Protein AF-A0AAU9X1V8-F1 (afdb_monomer)

InterPro domains:
  IPR001293 Zinc finger, TRAF-type [PS50145] (100-146)
  IPR013083 Zinc finger, RING/FYVE/PHD-type [G3DSA:3.30.40.10] (2-59)
  IPR013083 Zinc finger, RING/FYVE/PHD-type [G3DSA:3.30.40.10] (60-110)
  IPR018957 Zinc finger, C3HC4 RING-type [PF00097] (7-39)

Structure (mmCIF, N/CA/C/O backbone):
data_AF-A0AAU9X1V8-F1
#
_entry.id   AF-A0AAU9X1V8-F1
#
loop_
_atom_site.group_PDB
_atom_site.id
_atom_site.type_symbol
_atom_site.label_atom_id
_atom_site.label_alt_id
_atom_site.label_comp_id
_atom_site.label_asym_id
_atom_site.label_entity_id
_atom_site.label_seq_id
_atom_site.pdbx_PDB_ins_code
_atom_site.Cartn_x
_atom_site.Cartn_y
_atom_site.Cartn_z
_atom_site.occupancy
_atom_site.B_iso_or_equiv
_atom_site.auth_seq_id
_atom_site.auth_comp_id
_atom_site.auth_asym_id
_atom_site.auth_atom_id
_atom_site.pdbx_PDB_model_num
ATOM 1 N N . LEU A 1 1 ? 0.675 10.273 2.564 1.00 31.77 1 LEU A N 1
ATOM 2 C CA . LEU A 1 1 ? 1.424 9.278 1.762 1.00 31.77 1 LEU A CA 1
ATOM 3 C C . LEU A 1 1 ? 0.699 7.947 1.908 1.00 31.77 1 LEU A C 1
ATOM 5 O O . LEU A 1 1 ? 0.912 7.251 2.889 1.00 31.77 1 LEU A O 1
ATOM 9 N N . PHE A 1 2 ? -0.263 7.670 1.025 1.00 31.45 2 PHE A N 1
ATOM 10 C CA . PHE A 1 2 ? -1.053 6.438 1.081 1.00 31.45 2 PHE A CA 1
ATOM 11 C C . PHE A 1 2 ? -0.202 5.290 0.535 1.00 31.45 2 PHE A C 1
ATOM 13 O O . PHE A 1 2 ? 0.347 5.387 -0.561 1.00 31.45 2 PHE A O 1
ATOM 20 N N . SER A 1 3 ? -0.008 4.263 1.357 1.00 40.75 3 SER A N 1
ATOM 21 C CA . SER A 1 3 ? 0.880 3.138 1.093 1.00 40.75 3 SER A CA 1
ATOM 22 C C . SER A 1 3 ? 0.459 2.388 -0.170 1.00 40.75 3 SER A C 1
ATOM 24 O O . SER A 1 3 ? -0.674 1.927 -0.265 1.00 40.75 3 SER A O 1
ATOM 26 N N . TYR A 1 4 ? 1.395 2.180 -1.094 1.00 44.25 4 TYR A N 1
ATOM 27 C CA . TYR A 1 4 ? 1.238 1.308 -2.267 1.00 44.25 4 TYR A CA 1
ATOM 28 C C . TYR A 1 4 ? 1.132 -0.193 -1.912 1.00 44.25 4 TYR A C 1
ATOM 30 O O . TYR A 1 4 ? 1.223 -1.052 -2.782 1.00 44.25 4 TYR A O 1
ATOM 38 N N . SER A 1 5 ? 0.938 -0.531 -0.637 1.00 52.09 5 SER A N 1
ATOM 39 C CA . SER A 1 5 ? 0.725 -1.889 -0.151 1.00 52.09 5 SER A CA 1
ATOM 40 C C . SER A 1 5 ? -0.751 -2.088 0.180 1.00 52.09 5 SER A C 1
ATOM 42 O O . SER A 1 5 ? -1.246 -1.528 1.156 1.00 52.09 5 SER A O 1
ATOM 44 N N . ILE A 1 6 ? -1.431 -2.931 -0.602 1.00 59.91 6 ILE A N 1
ATOM 45 C CA . ILE A 1 6 ? -2.804 -3.402 -0.336 1.00 59.91 6 ILE A CA 1
ATOM 46 C C . ILE A 1 6 ? -2.874 -4.281 0.931 1.00 59.91 6 ILE A C 1
ATOM 48 O O . ILE A 1 6 ? -3.951 -4.636 1.386 1.00 59.91 6 ILE A O 1
ATOM 52 N N . VAL A 1 7 ? -1.744 -4.608 1.568 1.00 60.75 7 VAL A N 1
ATOM 53 C CA . VAL A 1 7 ? -1.733 -5.399 2.808 1.00 60.75 7 VAL A CA 1
ATOM 54 C C . VAL A 1 7 ? -2.216 -4.553 3.988 1.00 60.75 7 VAL A C 1
ATOM 56 O O . VAL A 1 7 ? -1.446 -3.992 4.766 1.00 60.75 7 VAL A O 1
ATOM 59 N N . SER A 1 8 ? -3.531 -4.455 4.096 1.00 72.38 8 SER A N 1
ATOM 60 C CA . SER A 1 8 ? -4.243 -3.783 5.164 1.00 72.38 8 SER A CA 1
ATOM 61 C C . SER A 1 8 ? -4.468 -4.784 6.291 1.00 72.38 8 SER A C 1
ATOM 63 O O . SER A 1 8 ? -5.169 -5.773 6.110 1.00 72.38 8 SER A O 1
ATOM 65 N N . ARG A 1 9 ? -3.845 -4.547 7.448 1.00 88.25 9 ARG A N 1
ATOM 66 C CA . ARG A 1 9 ? -4.098 -5.319 8.671 1.00 88.25 9 ARG A CA 1
ATOM 67 C C . ARG A 1 9 ? -4.869 -4.429 9.638 1.00 88.25 9 ARG A C 1
ATOM 69 O O . ARG A 1 9 ? -4.236 -3.573 10.259 1.00 88.25 9 ARG A O 1
ATOM 76 N N . PRO A 1 10 ? -6.202 -4.531 9.726 1.00 92.56 10 PRO A N 1
ATOM 77 C CA . PRO A 1 10 ? -6.982 -3.632 10.561 1.00 92.56 10 PRO A CA 1
ATOM 78 C C . PRO A 1 10 ? -6.715 -3.892 12.046 1.00 92.56 10 PRO A C 1
ATOM 80 O O . PRO A 1 10 ? -6.554 -5.034 12.476 1.00 92.56 10 PRO A O 1
ATOM 83 N N . VAL A 1 11 ? -6.696 -2.826 12.836 1.00 95.25 11 VAL A N 1
ATOM 84 C CA . VAL A 1 11 ? -6.690 -2.841 14.304 1.00 95.25 11 VAL A CA 1
ATOM 85 C C . VAL A 1 11 ? -7.897 -2.056 14.792 1.00 95.25 11 VAL A C 1
ATOM 87 O O . VAL A 1 11 ? -8.301 -1.091 14.142 1.00 95.25 11 VAL A O 1
ATOM 90 N N . THR A 1 12 ? -8.460 -2.447 15.930 1.00 95.50 12 THR A N 1
ATOM 91 C CA . THR A 1 12 ? -9.573 -1.730 16.565 1.00 95.50 12 THR A CA 1
ATOM 92 C C . THR A 1 12 ? -9.125 -1.253 17.935 1.00 95.50 12 THR A C 1
ATOM 94 O O . THR A 1 12 ? -8.677 -2.049 18.757 1.00 95.50 12 THR A O 1
ATOM 97 N N . LEU A 1 13 ? -9.217 0.056 18.160 1.00 95.44 13 LEU A N 1
ATOM 98 C CA . LEU A 1 13 ? -8.888 0.677 19.439 1.00 95.44 13 LEU A CA 1
ATOM 99 C C . LEU A 1 13 ? -9.972 0.383 20.482 1.00 95.44 13 LEU A C 1
ATOM 101 O O . LEU A 1 13 ? -11.117 0.098 20.134 1.00 95.44 13 LEU A O 1
ATOM 105 N N . ALA A 1 14 ? -9.647 0.570 21.763 1.00 95.00 14 ALA A N 1
ATOM 106 C CA . ALA A 1 14 ? -10.618 0.460 22.857 1.00 95.00 14 ALA A CA 1
ATOM 107 C C . ALA A 1 14 ? -11.822 1.411 22.697 1.00 95.00 14 ALA A C 1
ATOM 109 O O . ALA A 1 14 ? -12.926 1.095 23.127 1.00 95.00 14 ALA A O 1
ATOM 110 N N . CYS A 1 15 ? -11.638 2.548 22.016 1.00 95.75 15 CYS A N 1
ATOM 111 C CA . CYS A 1 15 ? -12.722 3.474 21.682 1.00 95.75 15 CYS A CA 1
ATOM 112 C C . CYS A 1 15 ? -13.638 2.996 20.534 1.00 95.75 15 CYS A C 1
ATOM 114 O O . CYS A 1 15 ? -14.512 3.747 20.111 1.00 95.75 15 CYS A O 1
ATOM 116 N N . GLY A 1 16 ? -13.420 1.795 19.987 1.00 95.00 16 GLY A N 1
ATOM 117 C CA . GLY A 1 16 ? -14.238 1.175 18.937 1.00 95.00 16 GLY A CA 1
ATOM 118 C C . GLY A 1 16 ? -13.876 1.570 17.500 1.00 95.00 16 GLY A C 1
ATOM 119 O O . GLY A 1 16 ? -14.310 0.915 16.554 1.00 95.00 16 GLY A O 1
ATOM 120 N N . HIS A 1 17 ? -13.049 2.598 17.303 1.00 95.38 17 HIS A N 1
ATOM 121 C CA . HIS A 1 17 ? -12.605 3.010 15.970 1.00 95.38 17 HIS A CA 1
ATOM 122 C C . HIS A 1 17 ? -11.484 2.116 15.444 1.00 95.38 17 HIS A C 1
ATOM 124 O O . HIS A 1 17 ? -10.628 1.657 16.203 1.00 95.38 17 HIS A O 1
ATOM 130 N N . SER A 1 18 ? -11.482 1.891 14.130 1.00 93.81 18 SER A N 1
ATOM 131 C CA . SER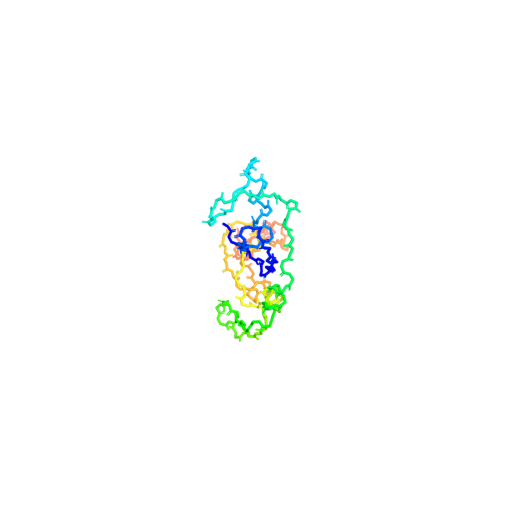 A 1 18 ? -10.508 1.026 13.467 1.00 93.81 18 SER A CA 1
ATOM 132 C C . SER A 1 18 ? -9.602 1.803 12.519 1.00 93.81 18 SER A C 1
ATOM 134 O O . SER A 1 18 ? -9.989 2.829 11.965 1.00 93.81 18 SER A O 1
ATOM 136 N N . GLY A 1 19 ? -8.391 1.296 12.324 1.00 91.94 19 GLY A N 1
ATOM 137 C CA . GLY A 1 19 ? -7.411 1.829 11.382 1.00 91.94 19 GLY A CA 1
ATOM 138 C C . GLY A 1 19 ? -6.459 0.735 10.916 1.00 91.94 19 GLY A C 1
ATOM 139 O O . GLY A 1 19 ? -6.499 -0.386 11.418 1.00 91.94 19 GLY A O 1
ATOM 140 N N . TYR A 1 20 ? -5.590 1.033 9.954 1.00 91.12 20 TYR A N 1
ATOM 141 C CA . TYR A 1 20 ? -4.569 0.076 9.521 1.00 91.12 20 TYR A CA 1
ATOM 142 C C . TYR A 1 20 ? -3.413 0.034 10.516 1.00 91.12 20 TYR A C 1
ATOM 144 O O . TYR A 1 20 ? -2.918 1.085 10.917 1.00 91.12 20 TYR A O 1
ATOM 152 N N . LYS A 1 21 ? -2.946 -1.170 10.864 1.00 91.81 21 LYS A N 1
ATOM 153 C CA . LYS A 1 21 ? -1.905 -1.403 11.873 1.00 91.81 21 LYS A CA 1
ATOM 154 C C . LYS A 1 21 ? -0.693 -0.497 11.680 1.00 91.81 21 LYS A C 1
ATOM 156 O O . LYS A 1 21 ? -0.394 0.281 12.573 1.00 91.81 21 LYS A O 1
ATOM 161 N N . ASN A 1 22 ? -0.070 -0.523 10.500 1.00 90.25 22 ASN A N 1
ATOM 162 C CA . ASN A 1 22 ? 1.119 0.291 10.233 1.00 90.25 22 ASN A CA 1
ATOM 163 C C . ASN A 1 22 ? 0.834 1.791 10.389 1.00 90.25 22 ASN A C 1
ATOM 165 O O . ASN A 1 22 ? 1.640 2.508 10.964 1.00 90.25 22 ASN A O 1
ATOM 169 N N . CYS A 1 23 ? -0.325 2.269 9.923 1.00 90.81 23 CYS A N 1
ATOM 170 C CA . CYS A 1 23 ? -0.699 3.675 10.080 1.00 90.81 23 CYS A CA 1
ATOM 171 C C . CYS A 1 23 ? -0.876 4.051 11.553 1.00 90.81 23 CYS A C 1
ATOM 173 O O . CYS A 1 23 ? -0.421 5.113 11.964 1.00 90.81 23 CYS A O 1
ATOM 175 N N . MET A 1 24 ? -1.512 3.185 12.342 1.00 93.12 24 MET A N 1
ATOM 176 C CA . MET A 1 24 ? -1.728 3.411 13.770 1.00 93.12 24 MET A CA 1
ATOM 177 C C . MET A 1 24 ? -0.426 3.312 14.573 1.00 93.12 24 MET A C 1
ATOM 179 O O . MET A 1 24 ? -0.241 4.087 15.505 1.00 93.12 24 MET A O 1
ATOM 183 N N . GLU A 1 25 ? 0.491 2.418 14.194 1.00 93.12 25 GLU A N 1
ATOM 184 C CA . GLU A 1 25 ? 1.829 2.312 14.787 1.00 93.12 25 GLU A CA 1
ATOM 185 C C . GLU A 1 25 ? 2.668 3.555 14.490 1.00 93.12 25 GLU A C 1
ATOM 187 O O . GLU A 1 25 ? 3.161 4.182 15.422 1.00 93.12 25 GLU A O 1
ATOM 192 N N . THR A 1 26 ? 2.754 3.977 13.223 1.00 92.75 26 THR A N 1
ATOM 193 C CA . THR A 1 26 ? 3.447 5.219 12.847 1.00 92.75 26 THR A CA 1
ATOM 194 C C . THR A 1 26 ? 2.827 6.435 13.533 1.00 92.75 26 THR A C 1
ATOM 196 O O . THR A 1 26 ? 3.540 7.329 13.981 1.00 92.75 26 THR A O 1
ATOM 199 N N . TRP A 1 27 ? 1.496 6.477 13.651 1.00 92.69 27 TRP A N 1
ATOM 200 C CA . TRP A 1 27 ? 0.809 7.544 14.371 1.00 92.69 27 TRP A CA 1
ATOM 201 C C . TRP A 1 27 ? 1.195 7.559 15.850 1.00 92.69 27 TRP A C 1
ATOM 203 O O . TRP A 1 27 ? 1.551 8.613 16.371 1.00 92.69 27 TRP A O 1
ATOM 213 N N . ALA A 1 28 ? 1.191 6.401 16.508 1.00 93.94 28 ALA A N 1
ATOM 214 C CA . ALA A 1 28 ? 1.584 6.285 17.907 1.00 93.94 28 ALA A CA 1
ATOM 215 C C . ALA A 1 28 ? 3.058 6.644 18.153 1.00 93.94 28 ALA A C 1
ATOM 217 O O . ALA A 1 28 ? 3.374 7.212 19.187 1.00 93.94 28 ALA A O 1
ATOM 218 N N . GLU A 1 29 ? 3.948 6.367 17.200 1.00 93.94 29 GLU A N 1
ATOM 219 C CA . GLU A 1 29 ? 5.368 6.744 17.275 1.00 93.94 29 GLU A CA 1
ATOM 220 C C . GLU A 1 29 ? 5.605 8.245 17.055 1.00 93.94 29 GLU A C 1
ATOM 222 O O . GLU A 1 29 ? 6.617 8.785 17.493 1.00 93.94 29 GLU A O 1
ATOM 227 N N . SER A 1 30 ? 4.679 8.933 16.382 1.00 90.75 30 SER A N 1
ATOM 228 C CA . SER A 1 30 ? 4.824 10.350 16.024 1.00 90.75 30 SER A CA 1
ATOM 229 C C . SER A 1 30 ? 4.485 11.335 17.151 1.00 90.75 30 SER A C 1
ATOM 231 O O . SER A 1 30 ? 4.705 12.536 17.001 1.00 90.75 30 SER A O 1
ATOM 233 N N . THR A 1 31 ? 3.946 10.858 18.275 1.00 87.94 31 THR A N 1
ATOM 234 C CA . THR A 1 31 ? 3.511 11.695 19.400 1.00 87.94 31 THR A CA 1
ATOM 235 C C . THR A 1 31 ? 3.742 10.990 20.732 1.00 87.94 31 THR A C 1
ATOM 237 O O . THR A 1 31 ? 3.580 9.781 20.843 1.00 87.94 31 THR A O 1
ATOM 240 N N . ALA A 1 32 ? 4.070 11.757 21.775 1.00 88.81 32 ALA A N 1
ATOM 241 C CA . ALA A 1 32 ? 4.193 11.227 23.133 1.00 88.81 32 ALA A CA 1
ATOM 242 C C . ALA A 1 32 ? 2.847 10.738 23.703 1.00 88.81 32 ALA A C 1
ATOM 244 O O . ALA A 1 32 ? 2.821 9.886 24.586 1.00 88.81 32 ALA A O 1
ATOM 245 N N . THR A 1 33 ? 1.730 11.276 23.205 1.00 92.94 33 THR A N 1
ATOM 246 C CA . THR A 1 33 ? 0.370 10.932 23.640 1.00 92.94 33 THR A CA 1
ATOM 247 C C . THR A 1 33 ? -0.508 10.621 22.421 1.00 92.94 33 THR A C 1
ATOM 249 O O . THR A 1 33 ? -1.140 11.518 21.853 1.00 92.94 33 THR A O 1
ATOM 252 N N . PRO A 1 34 ? -0.544 9.353 21.966 1.00 94.12 34 PRO A N 1
ATOM 253 C CA . PRO A 1 34 ? -1.362 8.951 20.829 1.00 94.12 34 PRO A CA 1
ATOM 254 C C . PRO A 1 34 ? -2.850 9.167 21.104 1.00 94.12 34 PRO A C 1
ATOM 256 O O . PRO A 1 34 ? -3.409 8.639 22.067 1.00 94.12 34 PRO A O 1
ATOM 259 N N . LEU A 1 35 ? -3.511 9.910 20.216 1.00 95.81 35 LEU A N 1
ATOM 260 C CA . LEU A 1 35 ? -4.961 10.098 20.236 1.00 95.81 35 LEU A CA 1
ATOM 261 C C . LEU A 1 35 ? -5.586 9.452 19.006 1.00 95.81 35 LEU A C 1
ATOM 263 O O . LEU A 1 35 ? -5.054 9.564 17.902 1.00 95.81 35 LEU A O 1
ATOM 267 N N . CYS A 1 36 ? -6.740 8.815 19.178 1.00 95.31 36 CYS A N 1
ATOM 268 C CA . CYS A 1 36 ? -7.545 8.302 18.081 1.00 95.31 36 CYS A CA 1
ATOM 269 C C . CYS A 1 36 ? -7.816 9.438 17.074 1.00 95.31 36 CYS A C 1
ATOM 271 O O . CYS A 1 36 ? -8.410 10.447 17.467 1.00 95.31 36 CYS A O 1
ATOM 273 N N . PRO A 1 37 ? -7.466 9.280 15.783 1.00 92.62 37 PRO A N 1
ATOM 274 C CA . PRO A 1 37 ? -7.666 10.334 14.785 1.00 92.62 37 PRO A CA 1
ATOM 275 C C . PRO A 1 37 ? -9.129 10.766 14.606 1.00 92.62 37 PRO A C 1
ATOM 277 O O . PRO A 1 37 ? -9.387 11.868 14.132 1.00 92.62 37 PRO A O 1
ATOM 280 N N . GLN A 1 38 ? -10.085 9.913 14.991 1.00 95.00 38 GLN A N 1
ATOM 281 C CA . GLN A 1 38 ? -11.515 10.156 14.803 1.00 95.00 38 GLN A CA 1
ATOM 282 C C . GLN A 1 38 ? -12.197 10.784 16.026 1.00 95.00 38 GLN A C 1
ATOM 284 O O . GLN A 1 38 ? -12.944 11.746 15.881 1.00 95.00 38 GLN A O 1
ATOM 289 N N . CYS A 1 39 ? -11.951 10.263 17.231 1.00 97.06 39 CYS A N 1
ATOM 290 C CA . CYS A 1 39 ? -12.652 10.700 18.450 1.00 97.06 39 CYS A CA 1
ATOM 291 C C . CYS A 1 39 ? -11.739 11.293 19.527 1.00 97.06 39 CYS A C 1
ATOM 293 O O . CYS A 1 39 ? -12.220 11.687 20.585 1.00 97.06 39 CYS A O 1
ATOM 295 N N . ARG A 1 40 ? -10.426 11.349 19.276 1.00 95.62 40 ARG A N 1
ATOM 296 C CA . ARG A 1 40 ? -9.397 11.861 20.195 1.00 95.62 40 ARG A CA 1
ATOM 297 C C . ARG A 1 40 ? -9.250 11.109 21.524 1.00 95.62 40 ARG A C 1
ATOM 299 O O . ARG A 1 40 ? -8.520 11.576 22.388 1.00 95.62 40 ARG A O 1
ATOM 306 N N . ALA A 1 41 ? -9.877 9.943 21.688 1.00 96.62 41 ALA A N 1
ATOM 307 C CA . ALA A 1 41 ? -9.602 9.061 22.822 1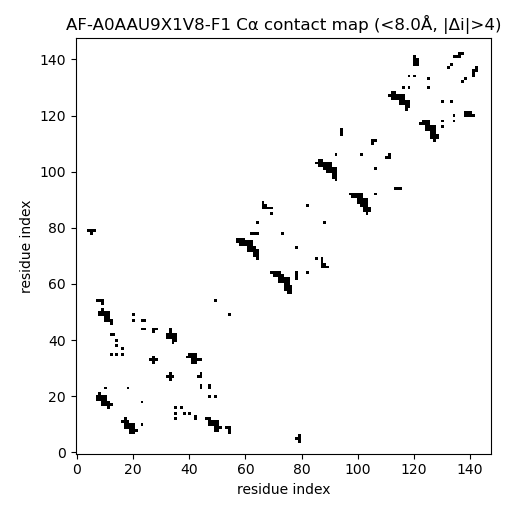.00 96.62 41 ALA A CA 1
ATOM 308 C C . ALA A 1 41 ? -8.124 8.634 22.828 1.00 96.62 41 ALA A C 1
ATOM 310 O O . ALA A 1 41 ? -7.574 8.318 21.771 1.00 96.62 41 ALA A O 1
ATOM 311 N N . THR A 1 42 ? -7.489 8.614 23.997 1.00 95.69 42 THR A N 1
ATOM 312 C CA . THR A 1 42 ? -6.108 8.139 24.159 1.00 95.69 42 THR A CA 1
ATOM 313 C C . THR A 1 42 ? -6.005 6.648 23.858 1.00 95.69 42 THR A C 1
ATOM 315 O O . THR A 1 42 ? -6.926 5.893 24.169 1.00 95.69 42 THR A O 1
ATOM 318 N N . PHE A 1 43 ? -4.885 6.216 23.288 1.00 95.31 43 PHE A N 1
ATOM 319 C CA . PHE A 1 43 ? -4.579 4.797 23.108 1.00 95.31 43 PHE A CA 1
ATOM 320 C C . PHE A 1 43 ? -3.073 4.549 23.224 1.00 95.31 43 PHE A C 1
ATOM 322 O O . PHE A 1 43 ? -2.280 5.478 23.063 1.00 95.31 43 PHE A O 1
ATOM 329 N N . GLN A 1 44 ? -2.678 3.302 23.481 1.00 93.00 44 GLN A N 1
ATOM 330 C CA . GLN A 1 44 ? -1.268 2.903 23.530 1.00 93.00 44 GLN A CA 1
ATOM 331 C C . GLN A 1 44 ? -0.888 2.053 22.317 1.00 93.00 44 GLN A C 1
ATOM 333 O O . GLN A 1 44 ? -1.702 1.295 21.786 1.00 93.00 44 GLN A O 1
ATOM 338 N N . LYS A 1 45 ? 0.370 2.147 21.876 1.00 92.38 45 LYS A N 1
ATOM 339 C CA . LYS A 1 45 ? 0.874 1.354 20.744 1.00 92.38 45 LYS A CA 1
ATOM 340 C C . LYS A 1 45 ? 0.769 -0.148 21.029 1.00 92.38 45 LYS A C 1
ATOM 342 O O . LYS A 1 45 ? 0.414 -0.928 20.150 1.00 92.38 45 LYS A O 1
ATOM 347 N N . GLU A 1 46 ? 1.020 -0.544 22.268 1.00 91.56 46 GLU A N 1
ATOM 348 C CA . GLU A 1 46 ? 1.013 -1.927 22.751 1.00 91.56 46 GLU A CA 1
ATOM 349 C C . GLU A 1 46 ? -0.399 -2.543 22.735 1.00 91.56 46 GLU A C 1
ATOM 351 O O . GLU A 1 46 ? -0.557 -3.765 22.730 1.00 91.56 46 GLU A O 1
ATOM 356 N N . GLU A 1 47 ? -1.441 -1.707 22.690 1.00 89.81 47 GLU A N 1
ATOM 357 C CA . GLU A 1 47 ? -2.841 -2.131 22.606 1.00 89.81 47 GLU A CA 1
ATOM 358 C C . GLU A 1 47 ? -3.278 -2.448 21.167 1.00 89.81 47 GLU A C 1
ATOM 360 O O . GLU A 1 47 ? -4.351 -3.026 20.971 1.00 89.81 47 GLU A O 1
ATOM 365 N N . LEU A 1 48 ? -2.463 -2.111 20.157 1.00 93.56 48 LEU A N 1
ATOM 366 C CA . LEU A 1 48 ? -2.776 -2.318 18.743 1.00 93.56 48 LEU A CA 1
ATOM 367 C C . LEU A 1 48 ? -2.744 -3.807 18.373 1.00 93.56 48 LEU A C 1
ATOM 369 O O . LEU A 1 48 ? -1.765 -4.341 17.849 1.00 93.56 48 LEU A O 1
ATOM 373 N N . ARG A 1 49 ? -3.866 -4.484 18.611 1.00 93.62 49 ARG A N 1
ATOM 374 C CA . ARG A 1 49 ? -4.103 -5.868 18.198 1.00 93.62 49 ARG A CA 1
ATOM 375 C C . ARG A 1 49 ? -4.883 -5.915 16.894 1.00 93.62 49 ARG A C 1
ATOM 377 O O . ARG A 1 49 ? -5.805 -5.133 16.669 1.00 93.62 49 ARG A O 1
ATOM 384 N N . ILE A 1 50 ? -4.513 -6.865 16.039 1.00 93.62 50 ILE A N 1
ATOM 385 C CA . ILE A 1 50 ? -5.198 -7.092 14.766 1.00 93.62 50 ILE A CA 1
ATOM 386 C C . ILE A 1 50 ? -6.642 -7.508 15.046 1.00 93.62 50 ILE A C 1
ATOM 388 O O . ILE A 1 50 ? -6.893 -8.452 15.797 1.00 93.62 50 ILE A O 1
ATOM 392 N N . ASN A 1 51 ? -7.587 -6.834 14.397 1.00 94.44 51 ASN A N 1
ATOM 393 C CA . ASN A 1 51 ? -8.975 -7.260 14.366 1.00 94.44 51 ASN A CA 1
ATOM 394 C C . ASN A 1 51 ? -9.107 -8.416 13.367 1.00 94.44 51 ASN A C 1
ATOM 396 O O . ASN A 1 51 ? -9.360 -8.206 12.184 1.00 94.44 51 ASN A O 1
ATOM 400 N N . VAL A 1 52 ? -8.917 -9.645 13.853 1.00 92.44 52 VAL A N 1
ATOM 401 C CA . VAL A 1 52 ? -8.943 -10.869 13.032 1.00 92.44 52 VAL A CA 1
ATOM 402 C C . VAL A 1 52 ? -10.281 -11.055 12.312 1.00 92.44 52 VAL A C 1
ATOM 404 O O . VAL A 1 52 ? -10.303 -11.565 11.196 1.00 92.44 52 VAL A O 1
ATOM 407 N N . ALA A 1 53 ? -11.395 -10.648 12.927 1.00 92.44 53 ALA A N 1
ATOM 408 C CA . ALA A 1 53 ? -12.712 -10.762 12.308 1.00 92.44 53 ALA A CA 1
ATOM 409 C C . ALA A 1 53 ? -12.832 -9.837 11.091 1.00 92.44 53 ALA A C 1
ATOM 411 O O . ALA A 1 53 ? -13.231 -10.287 10.021 1.00 92.44 53 ALA A O 1
ATOM 412 N N . MET A 1 54 ? -12.427 -8.572 11.234 1.00 91.25 54 MET A N 1
ATOM 413 C CA . MET A 1 54 ? -12.414 -7.611 10.131 1.00 91.25 54 MET A CA 1
ATOM 414 C C . MET A 1 54 ? -11.396 -8.004 9.055 1.00 91.25 54 MET A C 1
ATOM 416 O O . MET A 1 54 ? -11.734 -7.988 7.879 1.00 91.25 54 MET A O 1
ATOM 420 N N . ASP A 1 55 ? -10.190 -8.421 9.452 1.00 90.19 55 ASP A N 1
ATOM 421 C CA . ASP A 1 55 ? -9.139 -8.904 8.547 1.00 90.19 55 ASP A CA 1
ATOM 422 C C . ASP A 1 55 ? -9.677 -10.031 7.653 1.00 90.19 55 ASP A C 1
ATOM 424 O O . ASP A 1 55 ? -9.666 -9.908 6.431 1.00 90.19 55 ASP A O 1
ATOM 428 N N . LYS A 1 56 ? -10.275 -11.072 8.251 1.00 90.25 56 LYS A N 1
ATOM 429 C CA . LYS A 1 56 ? -10.905 -12.176 7.512 1.00 90.25 56 LYS A CA 1
ATOM 430 C C . LYS A 1 56 ? -12.075 -11.719 6.646 1.00 90.25 56 LYS A C 1
ATOM 432 O O . LYS A 1 56 ? -12.136 -12.092 5.483 1.00 90.25 56 LYS A O 1
ATOM 437 N N . ALA A 1 57 ? -12.974 -10.891 7.180 1.00 89.94 57 ALA A N 1
ATOM 438 C CA . ALA A 1 57 ? -14.134 -10.405 6.433 1.00 89.94 57 ALA A CA 1
ATOM 439 C C . ALA A 1 57 ? -13.737 -9.600 5.185 1.00 89.94 57 ALA A C 1
ATOM 441 O O . ALA A 1 57 ? -14.473 -9.584 4.203 1.00 89.94 57 ALA A O 1
ATOM 442 N N . THR A 1 58 ? -12.575 -8.941 5.210 1.00 88.88 58 THR A N 1
ATOM 443 C CA . THR A 1 58 ? -12.084 -8.186 4.054 1.00 88.88 58 THR A CA 1
ATOM 444 C C . THR A 1 58 ? -11.436 -9.043 2.972 1.00 88.88 58 THR A C 1
ATOM 446 O O . THR A 1 58 ? -11.378 -8.587 1.835 1.00 88.88 58 THR A O 1
ATOM 449 N N . GLN A 1 59 ? -10.976 -10.264 3.278 1.00 88.50 59 GLN A N 1
ATOM 450 C CA . GLN A 1 59 ? -10.209 -11.090 2.334 1.00 88.50 59 GLN A CA 1
ATOM 451 C C . GLN A 1 59 ? -11.009 -11.436 1.076 1.00 88.50 59 GLN A C 1
ATOM 453 O O . GLN A 1 59 ? -10.491 -11.263 -0.025 1.00 88.50 59 GLN A O 1
ATOM 458 N N . ASP A 1 60 ? -12.275 -11.822 1.238 1.00 89.31 60 ASP A N 1
ATOM 459 C CA . ASP A 1 60 ? -13.154 -12.251 0.142 1.00 89.31 60 ASP A CA 1
ATOM 460 C C . ASP A 1 60 ? -13.871 -11.090 -0.563 1.00 89.31 60 ASP A C 1
ATOM 462 O O . ASP A 1 60 ? -14.744 -11.306 -1.406 1.00 89.31 60 ASP A O 1
ATOM 466 N N . LEU A 1 61 ? -13.537 -9.837 -0.229 1.00 90.94 61 LEU A N 1
ATOM 467 C CA . LEU A 1 61 ? -14.146 -8.695 -0.899 1.00 90.94 61 LEU A CA 1
ATOM 468 C C . LEU A 1 61 ? -13.741 -8.683 -2.380 1.00 90.94 61 LEU A C 1
ATOM 470 O O . LEU A 1 61 ? -12.543 -8.659 -2.682 1.00 90.94 61 LEU A O 1
ATOM 474 N N . PRO A 1 62 ? -14.710 -8.643 -3.312 1.00 92.88 62 PRO A N 1
ATOM 475 C CA . PRO A 1 62 ? -14.405 -8.588 -4.728 1.00 92.88 62 PRO A CA 1
ATOM 476 C C . PRO A 1 62 ? -13.807 -7.226 -5.077 1.00 92.88 62 PRO A C 1
ATOM 478 O O . PRO A 1 62 ? -14.384 -6.171 -4.801 1.00 92.88 62 PRO A O 1
ATOM 481 N N . VAL A 1 63 ? -12.658 -7.247 -5.742 1.00 92.50 63 VAL A N 1
ATOM 482 C CA . VAL A 1 63 ? -11.940 -6.056 -6.190 1.00 92.50 63 VAL A CA 1
ATOM 483 C C . VAL A 1 63 ? -11.555 -6.158 -7.659 1.00 92.50 63 VAL A C 1
ATOM 485 O O . VAL A 1 63 ? -11.597 -7.219 -8.282 1.00 92.50 63 VAL A O 1
ATOM 488 N N . LYS A 1 64 ? -11.182 -5.014 -8.233 1.00 94.06 64 LYS A N 1
ATOM 489 C CA . LYS A 1 64 ? -10.644 -4.913 -9.588 1.00 94.06 64 LYS A CA 1
ATOM 490 C C . LYS A 1 64 ? -9.356 -4.110 -9.578 1.00 94.06 64 LYS A C 1
ATOM 492 O O . LYS A 1 64 ? -9.205 -3.187 -8.776 1.00 94.06 64 LYS A O 1
ATOM 497 N N . CYS A 1 65 ? -8.464 -4.417 -10.509 1.00 92.00 65 CYS A N 1
ATOM 498 C CA . CYS A 1 65 ? -7.294 -3.586 -10.734 1.00 92.00 65 CYS A CA 1
ATOM 499 C C . CYS A 1 65 ? -7.716 -2.202 -11.252 1.00 92.00 65 CYS A C 1
ATOM 501 O O . CYS A 1 65 ? -8.631 -2.078 -12.067 1.00 92.00 65 CYS A O 1
ATOM 503 N N . ASN A 1 66 ? -7.045 -1.156 -10.773 1.00 89.44 66 ASN A N 1
ATOM 504 C CA . ASN A 1 66 ? -7.245 0.223 -11.222 1.00 89.44 66 ASN A CA 1
ATOM 505 C C . ASN A 1 66 ? -6.210 0.669 -12.270 1.00 89.44 66 ASN A C 1
ATOM 507 O O . ASN A 1 66 ? -6.280 1.800 -12.749 1.00 89.44 66 ASN A O 1
ATOM 511 N N . SER A 1 67 ? -5.255 -0.197 -12.621 1.00 87.62 67 SER A N 1
ATOM 512 C CA . SER A 1 67 ? -4.284 0.086 -13.677 1.00 87.62 67 SER A CA 1
ATOM 513 C C . SER A 1 67 ? -4.998 0.219 -15.019 1.00 87.62 67 SER A C 1
ATOM 515 O O . SER A 1 67 ? -5.912 -0.547 -15.333 1.00 87.62 67 SER A O 1
ATOM 517 N N . GLN A 1 68 ? -4.576 1.197 -15.819 1.00 86.38 68 GLN A N 1
ATOM 518 C CA . GLN A 1 68 ? -5.198 1.494 -17.105 1.00 86.38 68 GLN A CA 1
ATOM 519 C C . GLN A 1 68 ? -5.204 0.240 -17.987 1.00 86.38 68 GLN A C 1
ATOM 521 O O . GLN A 1 68 ? -4.176 -0.412 -18.139 1.00 86.38 68 GLN A O 1
ATOM 526 N N . THR A 1 69 ? -6.356 -0.104 -18.567 1.00 88.56 69 THR A N 1
ATOM 527 C CA . THR A 1 69 ? -6.567 -1.299 -19.416 1.00 88.56 69 THR A CA 1
ATOM 528 C C . THR A 1 69 ? -6.391 -2.669 -18.743 1.00 88.56 69 THR A C 1
ATOM 530 O O . THR A 1 69 ? -6.621 -3.684 -19.397 1.00 88.56 69 THR A O 1
ATOM 533 N N . CYS A 1 70 ? -6.057 -2.744 -17.449 1.00 91.19 70 CYS A N 1
ATOM 534 C CA . CYS A 1 70 ? -6.065 -4.017 -16.733 1.00 91.19 70 CYS A CA 1
ATOM 535 C C . CYS A 1 70 ? -7.510 -4.463 -16.471 1.00 91.19 70 CYS A C 1
ATOM 537 O O . CYS A 1 70 ? -8.320 -3.700 -15.946 1.00 91.19 70 CYS A O 1
ATOM 539 N N . GLN A 1 71 ? -7.830 -5.709 -16.816 1.00 94.88 71 GLN A N 1
ATOM 540 C CA . GLN A 1 71 ? -9.158 -6.296 -16.603 1.00 94.88 71 GLN A CA 1
ATOM 541 C C . GLN A 1 71 ? -9.211 -7.246 -15.403 1.00 94.88 71 GLN A C 1
ATOM 543 O O . GLN A 1 71 ? -10.246 -7.867 -15.164 1.00 94.88 71 GLN A O 1
ATOM 548 N N . TRP A 1 72 ? -8.110 -7.371 -14.656 1.00 95.31 72 TRP A N 1
ATOM 549 C CA . TRP A 1 72 ? -8.040 -8.279 -13.520 1.00 95.31 72 TRP A CA 1
ATOM 550 C C . TRP A 1 72 ? -9.109 -7.946 -12.473 1.00 95.31 72 TRP A C 1
ATOM 552 O O . TRP A 1 72 ? -9.300 -6.785 -12.088 1.00 95.31 72 TRP A O 1
ATOM 562 N N . LYS A 1 73 ? -9.790 -8.999 -12.023 1.00 95.38 73 LYS A N 1
ATOM 563 C CA . LYS A 1 73 ? -10.762 -9.018 -10.933 1.00 95.38 73 LYS A CA 1
ATOM 564 C C . LYS A 1 73 ? -10.463 -10.239 -10.073 1.00 95.38 73 LYS A C 1
ATOM 566 O O . LYS A 1 73 ? -10.105 -11.282 -10.615 1.00 95.38 73 LYS A O 1
ATOM 571 N N . GLY A 1 74 ? -10.641 -10.114 -8.770 1.00 94.00 74 GLY A N 1
ATOM 572 C CA . GLY A 1 74 ? -10.375 -11.189 -7.822 1.00 94.00 74 GLY A CA 1
ATOM 573 C C . GLY A 1 74 ? -10.742 -10.773 -6.409 1.00 94.00 74 GLY A C 1
ATOM 574 O O . GLY A 1 74 ? -11.444 -9.776 -6.218 1.00 94.00 74 GLY A O 1
ATOM 575 N N . ASN A 1 75 ? -10.247 -11.521 -5.434 1.00 93.69 75 ASN A N 1
ATOM 576 C CA . ASN A 1 75 ? -10.450 -11.213 -4.028 1.00 93.69 75 ASN A CA 1
ATOM 577 C C . ASN A 1 75 ? -9.411 -10.196 -3.542 1.00 93.69 75 ASN A C 1
ATOM 579 O O . ASN A 1 75 ? -8.320 -10.062 -4.107 1.00 93.69 75 ASN A O 1
ATOM 583 N N . TYR A 1 76 ? -9.740 -9.459 -2.481 1.00 90.44 76 TYR A N 1
ATOM 584 C CA . TYR A 1 76 ? -8.829 -8.491 -1.871 1.00 90.44 76 TYR A CA 1
ATOM 585 C C . TYR A 1 76 ? -7.508 -9.140 -1.437 1.00 90.44 76 TYR A C 1
ATOM 587 O O . TYR A 1 76 ? -6.447 -8.531 -1.592 1.00 90.44 76 TYR A O 1
ATOM 595 N N . SER A 1 77 ? -7.563 -10.390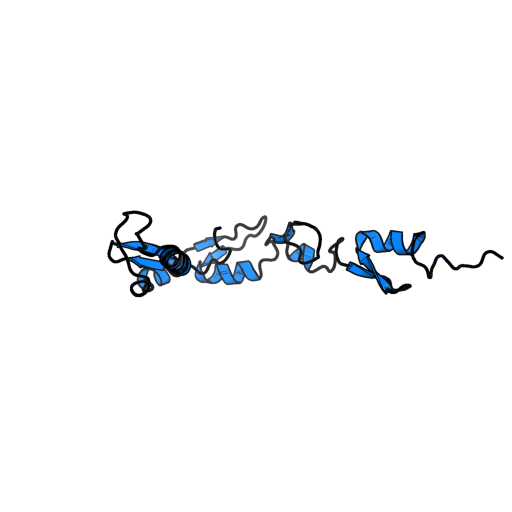 -0.962 1.00 89.88 77 SER A N 1
ATOM 596 C CA . SER A 1 77 ? -6.388 -11.201 -0.610 1.00 89.88 77 SER A CA 1
ATOM 597 C C . SER A 1 77 ? -5.371 -11.325 -1.748 1.00 89.88 77 SER A C 1
ATOM 599 O O . SER A 1 77 ? -4.166 -11.333 -1.498 1.00 89.88 77 SER A O 1
ATOM 601 N N . ASP A 1 78 ? -5.845 -11.358 -2.992 1.00 91.19 78 ASP A N 1
ATOM 602 C CA . ASP A 1 78 ? -5.028 -11.620 -4.180 1.00 91.19 78 ASP A CA 1
ATOM 603 C C . ASP A 1 78 ? -4.520 -10.323 -4.823 1.00 91.19 78 ASP A C 1
ATOM 605 O O . ASP A 1 78 ? -3.611 -10.323 -5.653 1.00 91.19 78 ASP A O 1
ATOM 609 N N . ALA A 1 79 ? -5.088 -9.179 -4.436 1.00 90.12 79 ALA A N 1
ATOM 610 C CA . ALA A 1 79 ? -4.835 -7.910 -5.103 1.00 90.12 79 ALA A CA 1
ATOM 611 C C . ALA A 1 79 ? -3.399 -7.404 -4.924 1.00 90.12 79 ALA A C 1
ATOM 613 O O . ALA A 1 79 ? -2.846 -6.806 -5.847 1.00 90.12 79 ALA A O 1
ATOM 614 N N . ASN A 1 80 ? -2.763 -7.659 -3.776 1.00 87.75 80 ASN A N 1
ATOM 615 C CA . ASN A 1 80 ? -1.355 -7.304 -3.585 1.00 87.75 80 ASN A CA 1
ATOM 616 C C . ASN A 1 80 ? -0.424 -8.150 -4.470 1.00 87.75 80 ASN A C 1
ATOM 618 O O . ASN A 1 80 ? 0.548 -7.615 -4.998 1.00 87.75 80 ASN A O 1
ATOM 622 N N . ASP A 1 81 ? -0.713 -9.444 -4.630 1.00 89.38 81 ASP A N 1
ATOM 623 C CA . ASP A 1 81 ? 0.054 -10.311 -5.528 1.00 89.38 81 ASP A CA 1
ATOM 624 C C . ASP A 1 81 ? -0.132 -9.883 -6.987 1.00 89.38 81 ASP A C 1
ATOM 626 O O . ASP A 1 81 ? 0.848 -9.666 -7.702 1.00 89.38 81 ASP A O 1
ATOM 630 N N . HIS A 1 82 ? -1.377 -9.615 -7.388 1.00 91.38 82 HIS A N 1
ATOM 631 C CA . HIS A 1 82 ? -1.663 -9.065 -8.704 1.00 91.38 82 HIS A CA 1
ATOM 632 C C . HIS A 1 82 ? -0.902 -7.758 -8.957 1.00 91.38 82 HIS A C 1
ATOM 634 O O . HIS A 1 82 ? -0.261 -7.635 -9.993 1.00 91.38 82 HIS A O 1
ATOM 640 N N . LEU A 1 83 ? -0.934 -6.784 -8.038 1.00 86.31 83 LEU A N 1
ATOM 641 C CA . LEU A 1 83 ? -0.251 -5.498 -8.232 1.00 86.31 83 LEU A CA 1
ATOM 642 C C . LEU A 1 83 ? 1.257 -5.642 -8.463 1.00 86.31 83 LEU A C 1
ATOM 644 O O . LEU A 1 83 ? 1.809 -4.880 -9.253 1.00 86.31 83 LEU A O 1
ATOM 648 N N . ARG A 1 84 ? 1.914 -6.605 -7.805 1.00 84.44 84 ARG A N 1
ATOM 649 C CA . ARG A 1 84 ? 3.357 -6.862 -7.964 1.00 84.44 84 ARG A CA 1
ATOM 650 C C . ARG A 1 84 ? 3.724 -7.420 -9.335 1.00 84.44 84 ARG A C 1
ATOM 652 O O . ARG A 1 84 ? 4.858 -7.253 -9.764 1.00 84.44 84 ARG A O 1
ATOM 659 N N . HIS A 1 85 ? 2.773 -8.064 -10.004 1.00 85.38 85 HIS A N 1
ATOM 660 C CA . HIS A 1 85 ? 2.978 -8.730 -11.290 1.00 85.38 85 HIS A CA 1
ATOM 661 C C . HIS A 1 85 ? 2.107 -8.140 -12.407 1.00 85.38 85 HIS A C 1
ATOM 663 O O . HIS A 1 85 ? 2.044 -8.689 -13.506 1.00 85.38 85 HIS A O 1
ATOM 669 N N . CYS A 1 86 ? 1.392 -7.045 -12.140 1.00 87.88 86 CYS A N 1
ATOM 670 C CA . CYS A 1 86 ? 0.438 -6.482 -13.080 1.00 87.88 86 CYS A CA 1
ATOM 671 C C . CYS A 1 86 ? 1.205 -5.875 -14.264 1.00 87.88 86 CYS A C 1
ATOM 673 O O . CYS A 1 86 ? 1.881 -4.864 -14.088 1.00 87.88 86 CYS A O 1
ATOM 675 N N . PRO A 1 87 ? 1.055 -6.395 -15.496 1.00 85.50 87 PRO A N 1
ATOM 676 C CA . PRO A 1 87 ? 1.805 -5.890 -16.650 1.00 85.50 87 PRO A CA 1
ATOM 677 C C . PRO A 1 87 ? 1.457 -4.436 -16.994 1.00 85.50 87 PRO A C 1
ATOM 679 O O . PRO A 1 87 ? 2.247 -3.731 -17.617 1.00 85.50 87 PRO A O 1
ATOM 682 N N . LYS A 1 88 ? 0.275 -3.981 -16.561 1.00 86.62 88 LYS A N 1
ATOM 683 C CA . LYS A 1 88 ? -0.242 -2.629 -16.782 1.00 86.62 88 LYS A CA 1
ATOM 684 C C . LYS A 1 88 ? 0.060 -1.666 -15.631 1.00 86.62 88 LYS A C 1
ATOM 686 O O . LYS A 1 88 ? -0.334 -0.500 -15.718 1.00 86.62 88 LYS A O 1
ATOM 691 N N . VAL A 1 89 ? 0.697 -2.122 -14.543 1.00 85.25 89 VAL A N 1
ATOM 692 C CA . VAL A 1 89 ? 1.069 -1.222 -13.445 1.00 85.25 89 VAL A CA 1
ATOM 693 C C . VAL A 1 89 ? 2.076 -0.216 -13.974 1.00 85.25 89 VAL A C 1
ATOM 695 O O . VAL A 1 89 ? 3.046 -0.584 -14.634 1.00 85.25 89 VAL A O 1
ATOM 698 N N . ARG A 1 90 ? 1.809 1.068 -13.733 1.00 79.25 90 ARG A N 1
ATOM 699 C CA . ARG A 1 90 ? 2.719 2.139 -14.127 1.00 79.25 90 ARG A CA 1
ATOM 700 C C . ARG A 1 90 ? 3.626 2.455 -12.959 1.00 79.25 90 ARG A C 1
ATOM 702 O O . ARG A 1 90 ? 3.158 2.940 -11.932 1.00 79.25 90 ARG A O 1
ATOM 709 N N . GLU A 1 91 ? 4.912 2.213 -13.134 1.00 74.81 91 GLU A N 1
ATOM 710 C CA . GLU A 1 91 ? 5.921 2.480 -12.118 1.00 74.81 91 GLU A CA 1
ATOM 711 C C . GLU A 1 91 ? 6.985 3.445 -12.631 1.00 74.81 91 GLU A C 1
ATOM 713 O O . GLU A 1 91 ? 7.075 3.746 -13.825 1.00 74.81 91 GLU A O 1
ATOM 718 N N . ARG A 1 92 ? 7.766 4.005 -11.704 1.00 75.00 92 ARG A N 1
ATOM 719 C CA . ARG A 1 92 ? 8.874 4.888 -12.061 1.00 75.00 92 ARG A CA 1
ATOM 720 C C . ARG A 1 92 ? 9.988 4.044 -12.664 1.00 75.00 92 ARG A C 1
ATOM 722 O O . ARG A 1 92 ? 10.439 3.093 -12.039 1.00 75.00 92 ARG A O 1
ATOM 729 N N . CYS A 1 93 ? 10.476 4.454 -13.830 1.00 70.56 93 CYS A N 1
ATOM 730 C CA . CYS A 1 93 ? 11.644 3.830 -14.436 1.00 70.56 93 CYS A CA 1
ATOM 731 C C . CYS A 1 93 ? 12.845 3.852 -13.460 1.00 70.56 93 CYS A C 1
ATOM 733 O O . CYS A 1 93 ? 13.153 4.924 -12.929 1.00 70.56 93 CYS A O 1
ATOM 735 N N . PRO A 1 94 ? 13.533 2.715 -13.232 1.00 67.69 94 PRO A N 1
ATOM 736 C CA . PRO A 1 94 ? 14.657 2.629 -12.293 1.00 67.69 94 PRO A CA 1
ATOM 737 C C . PRO A 1 94 ? 15.929 3.334 -12.792 1.00 67.69 94 PRO A C 1
ATOM 739 O O . PRO A 1 94 ? 16.854 3.551 -12.014 1.00 67.69 94 PRO A O 1
ATOM 742 N N . ASN A 1 95 ? 15.987 3.707 -14.074 1.00 66.81 95 ASN A N 1
ATOM 743 C CA . ASN A 1 95 ? 17.137 4.388 -14.663 1.00 66.81 95 ASN A CA 1
ATOM 744 C C . ASN A 1 95 ? 17.229 5.852 -14.196 1.00 66.81 95 ASN A C 1
ATOM 746 O O . ASN A 1 95 ? 16.235 6.584 -14.186 1.00 66.81 95 ASN A O 1
ATOM 750 N N . GLU A 1 96 ? 18.438 6.297 -13.843 1.00 56.03 96 GLU A N 1
ATOM 751 C CA . GLU A 1 96 ? 18.666 7.639 -13.305 1.00 56.03 96 GLU A CA 1
ATOM 752 C C . GLU A 1 96 ? 18.285 8.750 -14.298 1.00 56.03 96 GLU A C 1
ATOM 754 O O . GLU A 1 96 ? 18.724 8.768 -15.451 1.00 56.03 96 GLU A O 1
ATOM 759 N N . GLY A 1 97 ? 17.516 9.736 -13.819 1.00 56.03 97 GLY A N 1
ATOM 760 C CA . GLY A 1 97 ? 17.416 11.041 -14.475 1.00 56.03 97 GLY A CA 1
ATOM 761 C C . GLY A 1 97 ? 16.042 11.523 -14.947 1.00 56.03 97 GLY A C 1
ATOM 762 O O . GLY A 1 97 ? 16.018 12.598 -15.542 1.00 56.03 97 GLY A O 1
ATOM 763 N N . ARG A 1 98 ? 14.906 10.840 -14.693 1.00 55.62 98 ARG A N 1
ATOM 764 C CA . ARG A 1 98 ? 13.567 11.492 -14.626 1.00 55.62 98 ARG A CA 1
ATOM 765 C C . ARG A 1 98 ? 12.412 10.575 -14.187 1.00 55.62 98 ARG A C 1
ATOM 767 O O . ARG A 1 98 ? 12.458 9.362 -14.334 1.00 55.62 98 ARG A O 1
ATOM 774 N N . GLN A 1 99 ? 11.336 11.225 -13.726 1.00 59.41 99 GLN A N 1
ATOM 775 C CA . GLN A 1 99 ? 10.014 10.729 -13.294 1.00 59.41 99 GLN A CA 1
ATOM 776 C C . GLN A 1 99 ? 9.182 10.048 -14.413 1.00 59.41 99 GLN A C 1
ATOM 778 O O . GLN A 1 99 ? 7.977 10.269 -14.517 1.00 59.41 99 GLN A O 1
ATOM 783 N N . HIS A 1 100 ? 9.797 9.268 -15.301 1.00 65.62 100 HIS A N 1
ATOM 784 C CA . HIS A 1 100 ? 9.062 8.585 -16.364 1.00 65.62 100 HIS A CA 1
ATOM 785 C C . HIS A 1 100 ? 8.256 7.419 -15.778 1.00 65.62 100 HIS A C 1
ATOM 787 O O . HIS A 1 100 ? 8.838 6.508 -15.187 1.00 65.62 100 HIS A O 1
ATOM 793 N N . MET A 1 101 ? 6.928 7.479 -15.922 1.00 68.75 101 MET A N 1
ATOM 794 C CA . MET A 1 101 ? 6.007 6.404 -15.548 1.00 68.75 101 MET A CA 1
ATOM 795 C C . MET A 1 101 ? 5.629 5.595 -16.788 1.00 68.75 101 MET A C 1
ATOM 797 O O . MET A 1 101 ? 4.886 6.094 -17.640 1.00 68.75 101 MET A O 1
ATOM 801 N N . ALA A 1 102 ? 6.098 4.356 -16.863 1.00 68.88 102 ALA A N 1
ATOM 802 C CA . ALA A 1 102 ? 5.787 3.414 -17.940 1.00 68.88 102 ALA A CA 1
ATOM 803 C C . ALA A 1 102 ? 5.123 2.163 -17.362 1.00 68.88 102 ALA A C 1
ATOM 805 O O . ALA A 1 102 ? 5.283 1.886 -16.171 1.00 68.88 102 ALA A O 1
ATOM 806 N N . ALA A 1 103 ? 4.353 1.445 -18.177 1.00 73.00 103 ALA A N 1
ATOM 807 C CA . ALA A 1 103 ? 3.808 0.152 -17.774 1.00 73.00 103 ALA A CA 1
ATOM 808 C C . ALA A 1 103 ? 4.929 -0.903 -17.694 1.00 73.00 103 ALA A C 1
ATOM 810 O O . ALA A 1 103 ? 5.902 -0.828 -18.445 1.00 73.00 103 ALA A O 1
ATOM 811 N N . TRP A 1 104 ? 4.806 -1.903 -16.819 1.00 70.94 104 TRP A N 1
ATOM 812 C CA . TRP A 1 104 ? 5.830 -2.951 -16.674 1.00 70.94 104 TRP A CA 1
ATOM 813 C C . TRP A 1 104 ? 6.111 -3.710 -17.986 1.00 70.94 104 TRP A C 1
ATOM 815 O O . TRP A 1 104 ? 7.262 -4.006 -18.317 1.00 70.94 104 TRP A O 1
ATOM 825 N N . GLU A 1 105 ? 5.079 -3.949 -18.798 1.00 70.75 105 GLU A N 1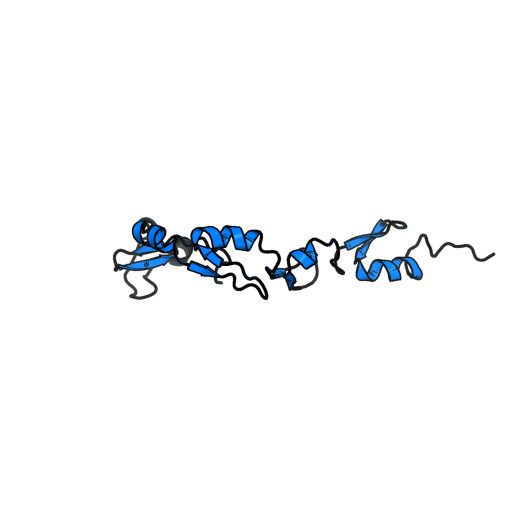
ATOM 826 C CA . GLU A 1 105 ? 5.230 -4.537 -20.139 1.00 70.75 105 GLU A CA 1
ATOM 827 C C . GLU A 1 105 ? 6.073 -3.669 -21.098 1.00 70.75 105 GLU A C 1
ATOM 829 O O . GLU A 1 105 ? 6.777 -4.195 -21.954 1.00 70.75 105 GLU A O 1
ATOM 834 N N . GLU A 1 106 ? 6.064 -2.343 -20.930 1.00 67.88 106 GLU A N 1
ATOM 835 C CA . GLU A 1 106 ? 6.886 -1.416 -21.720 1.00 67.88 106 GLU A CA 1
ATOM 836 C C . GLU A 1 106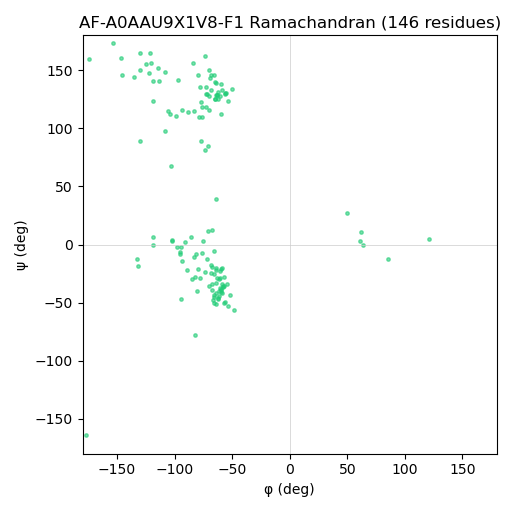 ? 8.347 -1.413 -21.229 1.00 67.88 106 GLU A C 1
ATOM 838 O O . GLU A 1 106 ? 9.272 -1.176 -22.009 1.00 67.88 106 GLU A O 1
ATOM 843 N N . MET A 1 107 ? 8.575 -1.696 -19.939 1.00 63.59 107 MET A N 1
ATOM 844 C CA . MET A 1 107 ? 9.907 -1.725 -19.323 1.00 63.59 107 MET A CA 1
ATOM 845 C C . MET A 1 107 ? 10.674 -3.028 -19.589 1.00 63.59 107 MET A C 1
ATOM 847 O O . MET A 1 107 ? 11.878 -2.987 -19.841 1.00 63.59 107 MET A O 1
ATOM 851 N N . THR A 1 108 ? 9.992 -4.176 -19.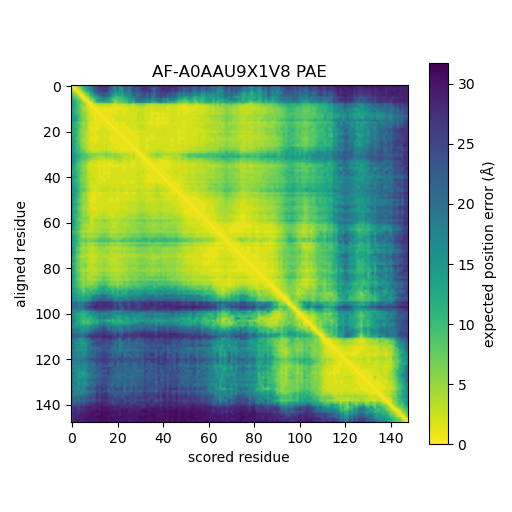559 1.00 60.91 108 THR A N 1
ATOM 852 C CA . THR A 1 108 ? 10.597 -5.514 -19.743 1.00 60.91 108 THR A CA 1
ATOM 853 C C . THR A 1 108 ? 11.110 -5.771 -21.161 1.00 60.91 108 THR A C 1
ATOM 855 O O . THR A 1 108 ? 11.971 -6.625 -21.363 1.00 60.91 108 THR A O 1
ATOM 858 N N . ALA A 1 109 ? 10.678 -4.985 -22.147 1.00 60.84 109 ALA A N 1
ATOM 859 C CA . ALA A 1 109 ? 11.115 -5.101 -23.536 1.00 60.84 109 ALA A CA 1
ATOM 860 C C . ALA A 1 109 ? 12.576 -4.652 -23.799 1.00 60.84 109 ALA A C 1
ATOM 862 O O . ALA A 1 109 ? 12.952 -4.474 -24.957 1.00 60.84 109 ALA A O 1
ATOM 863 N N . ASN A 1 110 ? 13.409 -4.420 -22.767 1.00 59.12 110 ASN A N 1
ATOM 864 C CA . ASN A 1 110 ? 14.747 -3.803 -22.886 1.00 59.12 110 ASN A CA 1
ATOM 865 C C . ASN A 1 110 ? 14.721 -2.504 -23.715 1.00 59.12 110 ASN A C 1
ATOM 867 O O . ASN A 1 110 ? 15.685 -2.141 -24.384 1.00 59.12 110 ASN A O 1
ATOM 871 N N . ALA A 1 111 ? 13.580 -1.819 -23.726 1.00 62.09 111 ALA A N 1
ATOM 872 C CA . ALA A 1 111 ? 13.292 -0.745 -24.664 1.00 62.09 111 ALA A CA 1
ATOM 873 C C . ALA A 1 111 ? 13.442 0.635 -24.030 1.00 62.09 111 ALA A C 1
ATOM 875 O O . ALA A 1 111 ? 13.168 1.629 -24.698 1.00 62.09 111 ALA A O 1
ATOM 876 N N . CYS A 1 112 ? 13.865 0.723 -22.761 1.00 71.75 112 CYS A N 1
ATOM 877 C CA . CYS A 1 112 ? 13.933 2.002 -22.071 1.00 71.75 112 CYS A CA 1
ATOM 878 C C . CYS A 1 112 ? 14.891 2.947 -22.822 1.00 71.75 112 CYS A C 1
ATOM 880 O O . CYS A 1 112 ? 16.107 2.736 -22.799 1.00 71.75 112 CYS A O 1
ATOM 882 N N . PRO A 1 113 ? 14.395 4.037 -23.442 1.00 71.69 113 PRO A N 1
ATOM 883 C CA . PRO A 1 113 ? 15.245 4.930 -24.232 1.00 71.69 113 PRO A CA 1
ATOM 884 C C . PRO A 1 113 ? 16.314 5.631 -23.378 1.00 71.69 113 PRO A C 1
ATOM 886 O O . PRO A 1 113 ? 17.323 6.114 -23.891 1.00 71.69 113 PRO A O 1
ATOM 889 N N . LYS A 1 114 ? 16.096 5.686 -22.057 1.00 74.31 114 LYS A N 1
ATOM 890 C CA . LYS A 1 114 ? 16.984 6.315 -21.074 1.00 74.31 114 LYS A CA 1
ATOM 891 C C . LYS A 1 114 ? 17.953 5.348 -20.397 1.00 74.31 114 LYS A C 1
ATOM 893 O O . LYS A 1 114 ? 18.807 5.814 -19.649 1.00 74.31 114 LYS A O 1
ATOM 898 N N . GLU A 1 115 ? 17.844 4.044 -20.642 1.00 79.12 115 GLU A N 1
ATOM 899 C CA . GLU A 1 115 ? 18.804 3.067 -20.126 1.00 79.12 115 GLU A CA 1
ATOM 900 C C . GLU A 1 115 ? 20.217 3.446 -20.571 1.00 79.12 115 GLU A C 1
ATOM 902 O O . GLU A 1 115 ? 20.445 3.724 -21.751 1.00 79.12 115 GLU A O 1
ATOM 907 N N . ARG A 1 116 ? 21.158 3.490 -19.626 1.00 82.75 116 ARG A N 1
ATOM 908 C CA . ARG A 1 116 ? 22.568 3.715 -19.932 1.00 82.75 116 ARG A CA 1
ATOM 909 C C . ARG A 1 116 ? 23.205 2.395 -20.332 1.00 82.75 116 ARG A C 1
ATOM 911 O O . ARG A 1 116 ? 23.332 1.496 -19.510 1.00 82.75 116 ARG A O 1
ATOM 918 N N . ILE A 1 117 ? 23.634 2.314 -21.581 1.00 86.75 117 ILE A N 1
ATOM 919 C CA . ILE A 1 117 ? 24.274 1.135 -22.153 1.00 86.75 117 ILE A CA 1
ATOM 920 C C . ILE A 1 117 ? 25.701 1.488 -22.598 1.00 86.75 117 ILE A C 1
ATOM 922 O O . ILE A 1 117 ? 25.934 2.599 -23.090 1.00 86.75 117 ILE A O 1
ATOM 926 N N . PRO A 1 118 ? 26.680 0.588 -22.400 1.00 89.44 118 PRO A N 1
ATOM 927 C CA . PRO A 1 118 ? 28.052 0.825 -22.828 1.00 89.44 118 PRO A CA 1
ATOM 928 C C . PRO A 1 118 ? 28.141 0.819 -24.357 1.00 89.44 118 PRO A C 1
ATOM 930 O O . PRO A 1 118 ? 27.608 -0.067 -25.032 1.00 89.44 118 PRO A O 1
ATOM 933 N N . CYS A 1 119 ? 28.826 1.811 -24.926 1.00 89.56 119 CYS A N 1
ATOM 934 C CA . CYS A 1 119 ? 29.142 1.800 -26.347 1.00 89.56 119 CYS A CA 1
ATOM 935 C C . CYS A 1 119 ? 30.092 0.638 -26.669 1.00 89.56 119 CYS A C 1
ATOM 937 O O . CYS A 1 119 ? 31.185 0.556 -26.123 1.00 89.56 119 CYS A O 1
ATOM 939 N N . SER A 1 120 ? 29.720 -0.215 -27.624 1.00 87.81 120 SER A N 1
ATOM 940 C CA . SER A 1 120 ? 30.540 -1.355 -28.063 1.00 87.81 120 SER A CA 1
ATOM 941 C C . SER A 1 120 ? 31.910 -0.965 -28.632 1.00 87.81 120 SER A C 1
ATOM 943 O O . SER A 1 120 ? 32.811 -1.794 -28.648 1.00 87.81 120 SER A O 1
ATOM 945 N N . GLY A 1 121 ? 32.061 0.275 -29.108 1.00 86.75 121 GLY A N 1
ATOM 946 C CA . GLY A 1 121 ? 33.345 0.822 -29.536 1.00 86.75 121 GLY A CA 1
ATOM 947 C C . GLY A 1 121 ? 34.144 1.333 -28.341 1.00 86.75 121 GLY A C 1
ATOM 948 O O . GLY A 1 121 ? 35.070 0.685 -27.873 1.00 86.75 121 GLY A O 1
ATOM 949 N N . CYS A 1 122 ? 33.789 2.513 -27.834 1.00 89.31 122 CYS A N 1
ATOM 950 C CA . CYS A 1 122 ? 34.615 3.234 -26.862 1.00 89.31 122 CYS A CA 1
ATOM 951 C C . CYS A 1 122 ? 34.316 2.934 -25.383 1.00 89.31 122 CYS A C 1
ATOM 953 O O . CYS A 1 122 ? 34.893 3.581 -24.514 1.00 89.31 122 CYS A O 1
ATOM 955 N N . GLN A 1 123 ? 33.381 2.026 -25.085 1.00 90.38 123 GLN A N 1
ATOM 956 C CA . GLN A 1 123 ? 32.905 1.680 -23.734 1.00 90.38 123 GLN A CA 1
ATOM 957 C C . GLN A 1 123 ? 32.263 2.829 -22.936 1.00 90.38 123 GLN A C 1
ATOM 959 O O . GLN A 1 123 ? 31.819 2.627 -21.806 1.00 90.38 123 GLN A O 1
ATOM 964 N N . LEU A 1 124 ? 32.122 4.024 -23.523 1.00 89.31 124 LEU A N 1
ATOM 965 C CA . LEU A 1 124 ? 31.437 5.139 -22.877 1.00 89.31 124 LEU A CA 1
ATOM 966 C C . LEU A 1 124 ? 29.963 4.792 -22.633 1.00 89.31 124 LEU A C 1
ATOM 968 O O . LEU A 1 124 ? 29.241 4.391 -23.548 1.00 89.31 124 LEU A O 1
ATOM 972 N N . SER A 1 125 ? 29.516 4.986 -21.394 1.00 89.06 125 SER A N 1
ATOM 973 C CA . SER A 1 125 ? 28.130 4.767 -20.988 1.00 89.06 125 SER A CA 1
ATOM 974 C C . SER A 1 125 ? 27.232 5.911 -21.474 1.00 89.06 125 SER A C 1
ATOM 976 O O . SER A 1 125 ? 27.303 7.041 -20.977 1.00 89.06 125 SER A O 1
ATOM 978 N N . VAL A 1 126 ? 26.369 5.620 -22.447 1.00 86.12 126 VAL A N 1
ATOM 979 C CA . VAL A 1 126 ? 25.443 6.580 -23.070 1.00 86.12 126 VAL A CA 1
ATOM 980 C C . VAL A 1 126 ? 24.009 6.066 -22.989 1.00 86.12 126 VAL A C 1
ATOM 982 O O . VAL A 1 126 ? 23.780 4.866 -22.877 1.00 86.12 126 VAL A O 1
ATOM 985 N N . THR A 1 127 ? 23.016 6.957 -23.027 1.00 85.31 127 THR A N 1
ATOM 986 C CA . THR A 1 127 ? 21.613 6.516 -23.045 1.00 85.31 127 THR A CA 1
ATOM 987 C C . THR A 1 127 ? 21.280 5.821 -24.365 1.00 85.31 127 THR A C 1
ATOM 989 O O . THR A 1 127 ? 21.779 6.223 -25.418 1.00 85.31 127 THR A O 1
ATOM 992 N N . ARG A 1 128 ? 20.407 4.808 -24.329 1.00 85.31 128 ARG A N 1
ATOM 993 C CA . ARG A 1 128 ? 19.995 4.016 -25.498 1.00 85.31 128 ARG A CA 1
ATOM 994 C C . ARG A 1 128 ? 19.523 4.887 -26.666 1.00 85.31 128 ARG A C 1
ATOM 996 O O . ARG A 1 128 ? 19.966 4.681 -27.790 1.00 85.31 128 ARG A O 1
ATOM 1003 N N . GLU A 1 129 ? 18.724 5.920 -26.401 1.00 84.38 129 GLU A N 1
ATOM 1004 C CA . GLU A 1 129 ? 18.250 6.881 -27.416 1.00 84.38 129 GLU A CA 1
ATOM 1005 C C . GLU A 1 129 ? 19.384 7.699 -28.066 1.00 84.38 129 GLU A C 1
ATOM 10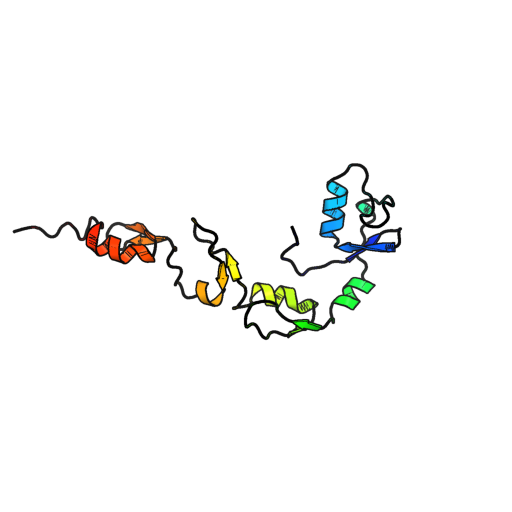07 O O . GLU A 1 129 ? 19.269 8.130 -29.209 1.00 84.38 129 GLU A O 1
ATOM 1012 N N . LYS A 1 130 ? 20.486 7.932 -27.339 1.00 86.62 130 LYS A N 1
ATOM 1013 C CA . LYS A 1 130 ? 21.640 8.710 -27.809 1.00 86.62 130 LYS A CA 1
ATOM 1014 C C . LYS A 1 130 ? 22.736 7.825 -28.390 1.00 86.62 130 LYS A C 1
ATOM 1016 O O . LYS A 1 130 ? 23.686 8.362 -28.954 1.00 86.62 130 LYS A O 1
ATOM 1021 N N . LEU A 1 131 ? 22.630 6.498 -28.277 1.00 88.44 131 LEU A N 1
ATOM 1022 C CA . LEU A 1 131 ? 23.682 5.577 -28.702 1.00 88.44 131 LEU A CA 1
ATOM 1023 C C . LEU A 1 131 ? 23.961 5.678 -30.206 1.00 88.44 131 LEU A C 1
ATOM 1025 O O . LEU A 1 131 ? 25.122 5.647 -30.604 1.00 88.44 131 LEU A O 1
ATOM 1029 N N . GLN A 1 132 ? 22.929 5.829 -31.042 1.00 88.50 132 GLN A N 1
ATOM 1030 C CA . GLN A 1 132 ? 23.124 5.965 -32.488 1.00 88.50 132 GLN A CA 1
ATOM 1031 C C . GLN A 1 132 ? 23.887 7.249 -32.830 1.00 88.50 132 GLN A C 1
ATOM 1033 O O . GLN A 1 132 ? 24.917 7.175 -33.491 1.00 88.50 132 GLN A O 1
ATOM 1038 N N . PHE A 1 133 ? 23.441 8.397 -32.312 1.00 87.94 133 PHE A N 1
ATOM 1039 C CA . PHE A 1 133 ? 24.134 9.676 -32.497 1.00 87.94 133 PHE A CA 1
ATOM 1040 C C . PHE A 1 133 ? 25.569 9.639 -31.953 1.00 87.94 133 PHE A C 1
ATOM 1042 O O . PHE A 1 133 ? 26.506 10.114 -32.590 1.00 87.94 133 PHE A O 1
ATOM 1049 N N . HIS A 1 134 ? 25.765 9.018 -30.787 1.00 88.94 134 HIS A N 1
ATOM 1050 C CA . HIS A 1 134 ? 27.094 8.794 -30.240 1.00 88.94 134 HIS A CA 1
ATOM 1051 C C . HIS A 1 134 ? 27.975 8.002 -31.219 1.00 88.94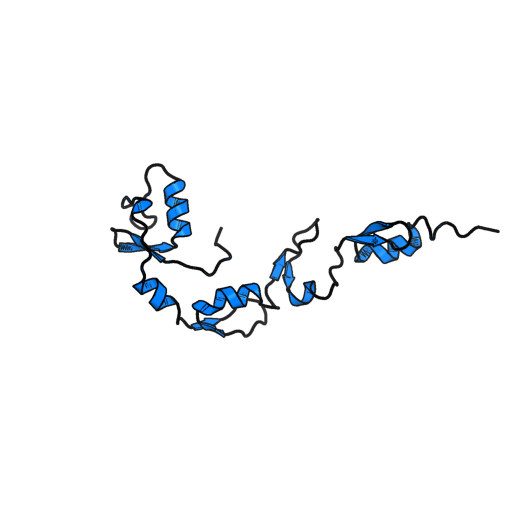 134 HIS A C 1
ATOM 1053 O O . HIS A 1 134 ? 29.076 8.447 -31.527 1.00 88.94 134 HIS A O 1
ATOM 1059 N N . ARG A 1 135 ? 27.489 6.872 -31.753 1.00 88.19 135 ARG A N 1
ATOM 1060 C CA . ARG A 1 135 ? 28.235 6.033 -32.707 1.00 88.19 135 ARG A CA 1
ATOM 1061 C C . ARG A 1 135 ? 28.615 6.778 -33.987 1.00 88.19 135 ARG A C 1
ATOM 1063 O O . ARG A 1 135 ? 29.714 6.563 -34.486 1.00 88.19 135 ARG A O 1
ATOM 1070 N N . THR A 1 136 ? 27.738 7.634 -34.506 1.00 85.06 136 THR A N 1
ATOM 1071 C CA . THR A 1 136 ? 27.970 8.342 -35.775 1.00 85.06 136 THR A CA 1
ATOM 1072 C C . THR A 1 136 ? 28.829 9.591 -35.635 1.00 85.06 136 THR A C 1
ATOM 1074 O O . THR A 1 136 ? 29.461 9.986 -36.606 1.00 85.06 136 THR A O 1
ATOM 1077 N N . SER A 1 137 ? 28.819 10.247 -34.472 1.00 83.31 137 SER A N 1
ATOM 1078 C CA . SER A 1 137 ? 29.305 11.631 -34.379 1.00 83.31 137 SER A CA 1
ATOM 1079 C C . SER A 1 137 ? 30.281 11.895 -33.235 1.00 83.31 137 SER A C 1
ATOM 1081 O O . SER A 1 137 ? 30.977 12.902 -33.273 1.00 83.31 137 SER A O 1
ATOM 1083 N N . LEU A 1 138 ? 30.336 11.036 -32.212 1.00 84.31 138 LEU A N 1
ATOM 1084 C CA . LEU A 1 138 ? 31.105 11.294 -30.982 1.00 84.31 138 LEU A CA 1
ATOM 1085 C C . LEU A 1 138 ? 31.984 10.119 -30.533 1.00 84.31 138 LEU A C 1
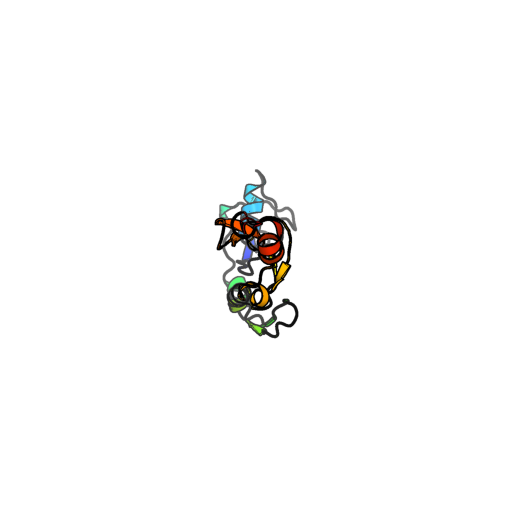ATOM 1087 O O . LEU A 1 138 ? 32.782 10.263 -29.608 1.00 84.31 138 LEU A O 1
ATOM 1091 N N . CYS A 1 139 ? 31.800 8.933 -31.108 1.00 86.25 139 CYS A N 1
ATOM 1092 C CA . CYS A 1 139 ? 32.516 7.739 -30.692 1.00 86.25 139 CYS A CA 1
ATOM 1093 C C . CYS A 1 139 ? 33.949 7.779 -31.223 1.00 86.25 139 CYS A C 1
ATOM 1095 O O . CYS A 1 139 ? 34.174 7.731 -32.426 1.00 86.25 139 CYS A O 1
ATOM 1097 N N . ILE A 1 140 ? 34.913 7.790 -30.298 1.00 76.69 140 ILE A N 1
ATOM 1098 C CA . ILE A 1 140 ? 36.345 7.936 -30.595 1.00 76.69 140 ILE A CA 1
ATOM 1099 C C . ILE A 1 140 ? 36.908 6.847 -31.522 1.00 76.69 140 ILE A C 1
ATOM 1101 O O . ILE A 1 140 ? 37.944 7.047 -32.135 1.00 76.69 140 ILE A O 1
ATOM 1105 N N . ILE A 1 141 ? 36.233 5.697 -31.635 1.00 70.69 141 ILE A N 1
ATOM 1106 C CA . ILE A 1 141 ? 36.663 4.596 -32.511 1.00 70.69 141 ILE A CA 1
ATOM 1107 C C . ILE A 1 141 ? 36.163 4.782 -33.951 1.00 70.69 141 ILE A C 1
ATOM 1109 O O . ILE A 1 141 ? 36.832 4.358 -34.882 1.00 70.69 141 ILE A O 1
ATOM 1113 N N . THR A 1 142 ? 35.014 5.430 -34.164 1.00 57.16 142 THR A N 1
ATOM 1114 C CA . THR A 1 142 ? 34.470 5.678 -35.513 1.00 57.16 142 THR A CA 1
ATOM 1115 C C . THR A 1 142 ? 34.960 6.989 -36.120 1.00 57.16 142 THR A C 1
ATOM 1117 O O . THR A 1 142 ? 34.970 7.110 -37.339 1.00 57.16 142 THR A O 1
ATOM 1120 N N . THR A 1 143 ? 35.412 7.954 -35.314 1.00 55.81 143 THR A N 1
ATOM 1121 C CA . THR A 1 143 ? 36.049 9.186 -35.812 1.00 55.81 143 THR A CA 1
ATOM 1122 C C . THR A 1 143 ? 37.492 8.994 -36.292 1.00 55.81 143 THR A C 1
ATOM 1124 O O . THR A 1 143 ? 38.042 9.913 -36.890 1.00 55.81 143 THR A O 1
ATOM 1127 N N . VAL A 1 144 ? 38.097 7.816 -36.092 1.00 53.03 144 VAL A N 1
ATOM 1128 C CA . VAL A 1 144 ? 39.430 7.470 -36.616 1.00 53.03 144 VAL A CA 1
ATOM 1129 C C . VAL A 1 144 ? 39.275 6.544 -37.829 1.00 53.03 144 VAL A C 1
ATOM 1131 O O . VAL A 1 144 ? 39.608 5.366 -37.788 1.00 53.03 144 VAL A O 1
ATOM 1134 N N . CYS A 1 145 ? 38.724 7.068 -38.923 1.00 46.91 145 CYS A N 1
ATOM 1135 C CA . CYS A 1 145 ? 39.046 6.569 -40.260 1.00 46.91 145 CYS A CA 1
ATOM 1136 C C . CYS A 1 145 ? 39.947 7.621 -40.899 1.00 46.91 145 CYS A C 1
ATOM 1138 O O . CYS A 1 145 ? 39.544 8.774 -41.045 1.00 46.91 145 CYS A O 1
ATOM 1140 N N . CYS A 1 146 ? 41.192 7.227 -41.161 1.00 40.78 146 CYS A N 1
ATOM 1141 C CA . CYS A 1 146 ? 42.238 8.063 -41.727 1.00 40.78 146 CYS A CA 1
ATOM 1142 C C . CYS A 1 146 ? 41.745 8.782 -42.990 1.00 40.78 146 CYS A C 1
ATOM 1144 O O . CYS A 1 146 ? 41.114 8.170 -43.850 1.00 40.78 146 CYS A O 1
ATOM 1146 N N . ILE A 1 147 ? 42.034 10.079 -43.076 1.00 43.81 147 ILE A N 1
ATOM 1147 C CA . ILE A 1 147 ? 42.014 10.816 -44.337 1.00 43.81 147 ILE A CA 1
ATOM 1148 C C . ILE A 1 147 ? 43.334 10.445 -45.019 1.00 43.81 147 ILE A C 1
ATOM 1150 O O . ILE A 1 147 ? 44.390 10.792 -44.484 1.00 43.81 147 ILE A O 1
ATOM 1154 N N . ASP A 1 148 ? 43.254 9.672 -46.103 1.00 38.59 148 ASP A N 1
ATOM 1155 C CA . ASP A 1 148 ? 44.359 9.484 -47.055 1.00 38.59 148 ASP A CA 1
ATOM 1156 C C . ASP A 1 148 ? 44.696 10.808 -47.764 1.00 38.59 148 ASP A C 1
ATOM 1158 O O . ASP A 1 148 ? 43.747 11.557 -48.110 1.00 38.59 148 ASP A O 1
#

Organism: NCBI:txid46732

Radius of gyration: 25.32 Å; Cα contacts (8 Å, |Δi|>4): 197; chains: 1; bounding box: 59×24×71 Å

pLDDT: mean 82.12, std 15.33, range [31.45, 97.06]

Sequence (148 aa):
LFSYSIVSRPVTLACGHSGYKNCMETWAESTATPLCPQCRATFQKEELRINVAMDKATQDLPVKCNSQTCQWKGNYSDANDHLRHCPKVRERCPNEGRQHMAAWEEMTANACPKERIPCSGCQLSVTREKLQFHRTSLCIITTVCCID

Mean predicted aligned error: 11.84 Å

Foldseek 3Di:
DDDPALPFFWFAFPVGDIDGLVVQLVQQVVDPWRADPPPGHTGHNVNGDGPVVVSVVQFQDWDADPQPPGGDIGGSVCVRVCQVVPQRNWDADPAPDDRDTDGNVCVVVVNQQQQFDQQPQQRDTDGNVCNVVCQVPPRPRNVPDDDD

Nearest PDB structures (foldseek):
  3hcs-assembly1_A  TM=6.512E-01  e=2.348E-09  Homo sapiens
  7l3l-assembly2_C  TM=6.208E-01  e=4.075E-07  Homo sapiens
  5vo0-assembly1_D  TM=5.420E-01  e=2.104E-07  Danio rerio
  7l3l-assembly1_A  TM=5.801E-01  e=9.624E-07  Homo sapiens
  1rmd-assembly1_A-2  TM=8.418E-01  e=2.037E-04  Mus musculus

Secondary structure (DSSP, 8-state):
---S-----EEE-TTS-EEEHHHHHHHHHT-SS-B-TTT--B--GGG--B-HHHHHHHHT-EEE--STT---EEEHHHHHHHHHH-TT-EEE-SSTT---EEEHHHHHTS--TT-EEE-TTT--EEEHHHHHHHHHHT-TTTS-----

Solvent-accessible surface area (backbone atoms only — not comparable to full-atom values): 8970 Å² total; per-residue (Å²): 135,85,71,94,59,71,81,68,48,36,21,49,47,96,87,69,53,68,48,41,42,69,60,51,46,56,50,31,72,75,39,98,72,28,50,40,92,86,80,58,49,76,58,58,67,91,63,68,44,72,34,60,68,58,40,56,65,47,32,74,38,80,43,62,56,84,38,71,93,44,81,55,68,48,36,43,68,48,46,48,61,45,60,78,67,36,51,43,36,66,44,70,53,89,52,84,88,59,90,47,68,45,31,44,60,59,53,74,66,79,55,52,51,63,40,71,42,64,36,90,74,68,58,53,73,36,33,51,69,48,41,62,58,34,54,76,74,66,30,73,60,65,74,65,66,82,85,128